Protein AF-A0A1B6HRC5-F1 (afdb_monomer)

Mean predicted aligned error: 15.68 Å

Nearest PDB structures (foldseek):
  8r3y-assembly1_L  TM=9.380E-01  e=1.040E-07  Homo sapiens
  6n8s-assembly1_A  TM=9.524E-01  e=9.143E-07  Homo sapiens
  6n8s-assembly2_D  TM=9.679E-01  e=2.340E-06  Homo sapiens
  6n8q-assembly1_A  TM=9.548E-01  e=6.737E-06  Homo sapiens
  2oaj-assembly1_A  TM=7.269E-01  e=3.834E-03  Saccharomyces cerevisiae

Radius of gyration: 26.49 Å; Cα contacts (8 Å, |Δi|>4): 182; chains: 1; bounding box: 76×35×63 Å

Structure (mmCIF, N/CA/C/O backbone):
data_AF-A0A1B6HRC5-F1
#
_entry.id   AF-A0A1B6HRC5-F1
#
loop_
_atom_site.group_PDB
_atom_site.id
_atom_site.type_symbol
_atom_site.label_atom_id
_atom_site.label_alt_id
_atom_site.label_comp_id
_atom_site.label_asym_id
_atom_site.label_entity_id
_atom_site.label_seq_id
_atom_site.pdbx_PDB_ins_code
_atom_site.Cartn_x
_atom_site.Cartn_y
_atom_site.Cartn_z
_atom_site.occupancy
_atom_site.B_iso_or_equiv
_atom_site.auth_seq_id
_atom_site.auth_comp_id
_atom_site.auth_asym_id
_atom_site.auth_atom_id
_atom_site.pdbx_PDB_model_num
ATOM 1 N N . ARG A 1 1 ? -10.341 4.982 -0.295 1.00 94.31 1 ARG A N 1
ATOM 2 C CA . ARG A 1 1 ? -10.447 3.494 -0.248 1.00 94.31 1 ARG A CA 1
ATOM 3 C C . ARG A 1 1 ? -9.955 3.042 1.121 1.00 94.31 1 ARG A C 1
ATOM 5 O O . ARG A 1 1 ? -9.048 3.695 1.622 1.00 94.31 1 ARG A O 1
ATOM 12 N N . THR A 1 2 ? -10.531 2.012 1.737 1.00 97.00 2 THR A N 1
ATOM 13 C CA . THR A 1 2 ? -10.134 1.573 3.088 1.00 97.00 2 THR A CA 1
ATOM 14 C C . THR A 1 2 ? -10.003 0.056 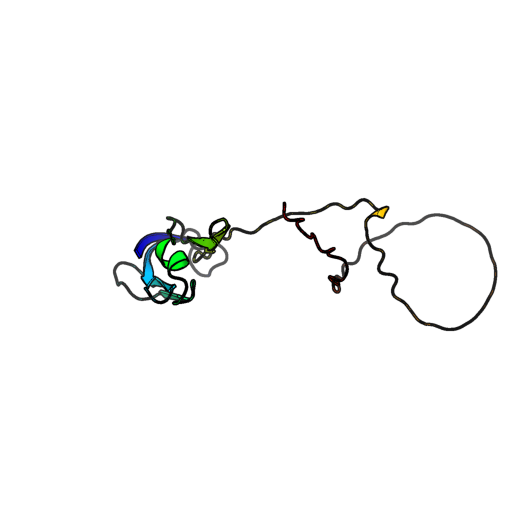3.176 1.00 97.00 2 THR A C 1
ATOM 16 O O . THR A 1 2 ? -10.636 -0.659 2.399 1.00 97.00 2 THR A O 1
ATOM 19 N N . ALA A 1 3 ? -9.169 -0.434 4.092 1.00 97.50 3 ALA A N 1
ATOM 20 C CA . ALA A 1 3 ? -9.010 -1.862 4.358 1.00 97.50 3 ALA A CA 1
ATOM 21 C C . ALA A 1 3 ? -8.556 -2.118 5.797 1.00 97.50 3 ALA A C 1
ATOM 23 O O . ALA A 1 3 ? -7.885 -1.287 6.401 1.00 97.50 3 ALA A O 1
ATOM 24 N N . LEU A 1 4 ? -8.896 -3.289 6.331 1.00 97.31 4 LEU A N 1
ATOM 25 C CA . LEU A 1 4 ? -8.333 -3.774 7.588 1.00 97.31 4 LEU A CA 1
ATOM 26 C C . LEU A 1 4 ? -7.074 -4.584 7.300 1.00 97.31 4 LEU A C 1
ATOM 28 O O . LEU A 1 4 ? -7.078 -5.447 6.421 1.00 97.31 4 LEU A O 1
ATOM 32 N N . SER A 1 5 ? -6.029 -4.334 8.078 1.00 95.94 5 SER A N 1
ATOM 33 C CA . SER A 1 5 ? -4.764 -5.048 7.966 1.00 95.94 5 SER A CA 1
ATOM 34 C C . SER A 1 5 ? -4.232 -5.448 9.328 1.00 95.94 5 SER A C 1
ATOM 36 O O . SER A 1 5 ? -4.397 -4.721 10.309 1.00 95.94 5 SER A O 1
ATOM 38 N N . ARG A 1 6 ? -3.548 -6.590 9.368 1.00 93.62 6 ARG A N 1
ATOM 39 C CA . ARG A 1 6 ? -2.840 -7.080 10.543 1.00 93.62 6 ARG A CA 1
ATOM 40 C C . ARG A 1 6 ? -1.370 -6.671 10.476 1.00 93.62 6 ARG A C 1
ATOM 42 O O . ARG A 1 6 ? -0.665 -7.040 9.541 1.00 93.62 6 ARG A O 1
ATOM 49 N N . PHE A 1 7 ? -0.917 -5.948 11.490 1.00 92.00 7 PHE A N 1
ATOM 50 C CA . PHE A 1 7 ? 0.481 -5.597 11.709 1.00 92.00 7 PHE A CA 1
ATOM 51 C C . PHE A 1 7 ? 1.053 -6.490 12.801 1.00 92.00 7 PHE A C 1
ATOM 53 O O . PHE A 1 7 ? 0.418 -6.668 13.835 1.00 92.00 7 PHE A O 1
ATOM 60 N N . CYS A 1 8 ? 2.238 -7.049 12.573 1.00 88.31 8 CYS A N 1
ATOM 61 C CA . CYS A 1 8 ? 2.956 -7.858 13.556 1.00 88.31 8 CYS A CA 1
ATOM 62 C C . CYS A 1 8 ? 4.249 -7.146 13.952 1.00 88.31 8 CYS A C 1
ATOM 64 O O . CYS A 1 8 ? 4.812 -6.403 13.147 1.00 88.31 8 CYS A O 1
ATOM 66 N N . THR A 1 9 ? 4.749 -7.397 15.157 1.00 79.69 9 THR A N 1
ATOM 67 C CA . THR A 1 9 ? 6.085 -6.955 15.572 1.00 79.69 9 THR A CA 1
ATOM 68 C C . THR A 1 9 ? 7.126 -8.038 15.291 1.00 79.69 9 THR A C 1
ATOM 70 O O . THR A 1 9 ? 6.866 -9.234 15.433 1.00 79.69 9 THR A O 1
ATOM 73 N N . SER A 1 10 ? 8.321 -7.622 14.864 1.00 69.81 10 SER A N 1
ATOM 74 C CA . SER A 1 10 ? 9.489 -8.509 14.805 1.00 69.81 10 SER A CA 1
ATOM 75 C C . SER A 1 10 ? 10.060 -8.705 16.212 1.00 69.81 10 SER A C 1
ATOM 77 O O . SER A 1 10 ? 9.938 -7.821 17.056 1.00 69.81 10 SER A O 1
ATOM 79 N N . ALA A 1 11 ? 10.757 -9.816 16.451 1.00 61.84 11 ALA A N 1
ATOM 80 C CA . ALA A 1 11 ? 11.442 -10.098 17.718 1.00 61.84 11 ALA A CA 1
ATOM 81 C C . ALA A 1 11 ? 12.563 -9.092 18.071 1.00 61.84 11 ALA A C 1
ATOM 83 O O . ALA A 1 11 ? 13.134 -9.165 19.153 1.00 61.84 11 ALA A O 1
ATOM 84 N N . ILE A 1 12 ? 12.890 -8.171 17.158 1.00 62.44 12 ILE A N 1
ATOM 85 C CA . ILE A 1 12 ? 13.920 -7.134 17.322 1.00 62.44 12 ILE A CA 1
ATOM 86 C C . ILE A 1 12 ? 13.350 -5.867 17.998 1.00 62.44 12 ILE A C 1
ATOM 88 O O . ILE A 1 12 ? 14.109 -4.995 18.415 1.00 62.44 12 ILE A O 1
ATOM 92 N N . THR A 1 13 ? 12.024 -5.728 18.120 1.00 62.00 13 THR A N 1
ATOM 93 C CA . THR A 1 13 ? 11.419 -4.544 18.753 1.00 62.00 13 THR A CA 1
ATOM 94 C C . THR A 1 13 ? 11.314 -4.706 20.273 1.00 62.00 13 THR A C 1
ATOM 96 O O . THR A 1 13 ? 11.327 -5.812 20.802 1.00 62.00 13 THR A O 1
ATOM 99 N N . THR A 1 14 ? 11.180 -3.592 20.998 1.00 62.03 14 THR A N 1
ATOM 100 C CA . THR A 1 14 ? 10.936 -3.576 22.454 1.00 62.03 14 THR A CA 1
ATOM 101 C C . THR A 1 14 ? 9.560 -4.125 22.854 1.00 62.03 14 THR A C 1
ATOM 103 O O . THR A 1 14 ? 9.278 -4.260 24.045 1.00 62.03 14 THR A O 1
ATOM 106 N N . ALA A 1 15 ? 8.693 -4.426 21.883 1.00 63.81 15 ALA A N 1
ATOM 107 C CA . ALA A 1 15 ? 7.396 -5.043 22.114 1.00 63.81 15 ALA A CA 1
ATOM 108 C C . ALA A 1 15 ? 7.541 -6.570 22.247 1.00 63.81 15 ALA A C 1
ATOM 110 O O . ALA A 1 15 ? 8.446 -7.154 21.649 1.00 63.81 15 ALA A O 1
ATOM 111 N N . PRO A 1 16 ? 6.647 -7.245 22.993 1.00 63.09 16 PRO A N 1
ATOM 112 C CA . PRO A 1 16 ? 6.714 -8.691 23.143 1.00 63.09 16 PRO A CA 1
ATOM 113 C C . PRO A 1 16 ? 6.698 -9.389 21.769 1.00 63.09 16 PRO A C 1
ATOM 115 O O . PRO A 1 16 ? 5.915 -9.005 20.889 1.00 63.09 16 PRO A O 1
ATOM 118 N N . PRO A 1 17 ? 7.557 -10.403 21.561 1.00 66.44 17 PRO A N 1
ATOM 119 C CA . PRO A 1 17 ? 7.584 -11.153 20.314 1.00 66.44 17 PRO A CA 1
ATOM 120 C C . PRO A 1 17 ? 6.217 -11.803 20.076 1.00 66.44 17 PRO A C 1
ATOM 122 O O . PRO A 1 17 ? 5.655 -12.438 20.967 1.00 66.44 17 PRO A O 1
ATOM 125 N N . GLY A 1 18 ? 5.674 -11.628 18.869 1.00 70.94 18 GLY A N 1
ATOM 126 C CA . GLY A 1 18 ? 4.360 -12.161 18.497 1.00 70.94 18 GLY A CA 1
ATOM 127 C C . GLY A 1 18 ? 3.177 -11.226 18.764 1.00 70.94 18 GLY A C 1
ATOM 128 O O . GLY A 1 18 ? 2.034 -11.650 18.593 1.00 70.94 18 GLY A O 1
ATOM 129 N N . HIS A 1 19 ? 3.414 -9.964 19.140 1.00 83.44 19 HIS A N 1
ATOM 130 C CA . HIS A 1 19 ? 2.345 -8.968 19.195 1.00 83.44 19 HIS A CA 1
ATOM 131 C C . HIS A 1 19 ? 1.795 -8.686 17.795 1.00 83.44 19 HIS A C 1
ATOM 133 O O . HIS A 1 19 ? 2.553 -8.459 16.847 1.00 83.44 19 HIS A O 1
ATOM 139 N N . ALA A 1 20 ? 0.469 -8.705 17.666 1.00 87.62 20 ALA A N 1
ATOM 140 C CA . ALA A 1 20 ? -0.210 -8.412 16.415 1.00 87.62 20 ALA A CA 1
ATOM 141 C C . ALA A 1 20 ? -1.438 -7.531 16.646 1.00 87.62 20 ALA A C 1
ATOM 143 O O . ALA A 1 20 ? -2.332 -7.882 17.415 1.00 87.62 20 ALA A O 1
ATOM 144 N N . GLU A 1 21 ? -1.513 -6.429 15.911 1.00 91.19 21 GLU A N 1
ATOM 145 C CA . GLU A 1 21 ? -2.606 -5.461 15.972 1.00 91.19 21 GLU A CA 1
ATOM 146 C C . GLU A 1 21 ? -3.352 -5.426 14.644 1.00 91.19 21 GLU A C 1
ATOM 148 O O . GLU A 1 21 ? -2.777 -5.639 13.576 1.00 91.19 21 GLU A O 1
ATOM 153 N N . THR A 1 22 ? -4.657 -5.171 14.701 1.00 95.12 22 THR A N 1
ATOM 154 C CA . THR A 1 22 ? -5.443 -4.889 13.497 1.00 95.12 22 THR A CA 1
ATOM 155 C C . THR A 1 22 ? -5.667 -3.391 13.411 1.00 95.12 22 THR A C 1
ATOM 157 O O . THR A 1 22 ? -6.233 -2.803 14.330 1.00 95.12 22 THR A O 1
ATOM 160 N N . CYS A 1 23 ? -5.254 -2.793 12.300 1.00 96.50 23 CYS A N 1
ATOM 161 C CA . CYS A 1 23 ? -5.396 -1.365 12.046 1.00 96.50 23 CYS A CA 1
ATOM 162 C C . CYS A 1 23 ? -6.229 -1.127 10.781 1.00 96.50 23 CYS A C 1
ATOM 164 O O . CYS A 1 23 ? -6.338 -1.992 9.905 1.00 96.50 23 CYS A O 1
ATOM 166 N N . LEU A 1 24 ? -6.811 0.067 10.687 1.00 97.75 24 LEU A N 1
ATOM 167 C CA . LEU A 1 24 ? -7.542 0.539 9.518 1.00 97.75 24 LEU A CA 1
ATOM 168 C C . LEU A 1 24 ? -6.602 1.347 8.615 1.00 97.75 24 LEU A C 1
ATOM 170 O O . LEU A 1 24 ? -6.025 2.346 9.039 1.00 97.75 24 LEU A O 1
ATOM 174 N N . LEU A 1 25 ? -6.467 0.918 7.363 1.00 98.00 25 LEU A N 1
ATOM 175 C CA . LEU A 1 25 ? -5.746 1.629 6.314 1.00 98.00 25 LEU A CA 1
ATOM 176 C C . LEU A 1 25 ? -6.724 2.484 5.522 1.00 98.00 25 LEU A C 1
ATOM 178 O O . LEU A 1 25 ? -7.800 2.014 5.141 1.00 98.00 25 LEU A O 1
ATOM 182 N N . CYS A 1 26 ? -6.318 3.711 5.217 1.00 97.88 26 CYS A N 1
ATOM 183 C CA . CYS A 1 26 ? -7.114 4.667 4.461 1.00 97.88 26 CYS A CA 1
ATOM 184 C C . CYS A 1 26 ? -6.265 5.327 3.378 1.00 97.88 26 CYS A C 1
ATOM 186 O O . CYS A 1 26 ? -5.288 5.996 3.689 1.00 97.88 26 CYS A O 1
ATOM 188 N N . LEU A 1 27 ? -6.675 5.197 2.117 1.00 98.44 27 LEU A N 1
ATOM 189 C CA . LEU A 1 27 ? -6.162 6.008 1.014 1.00 98.44 27 LEU A CA 1
ATOM 190 C C . LEU A 1 27 ? -6.995 7.283 0.881 1.00 98.44 27 LEU A C 1
ATOM 192 O O . LEU A 1 27 ? -8.220 7.198 0.702 1.00 98.44 27 LEU A O 1
ATOM 196 N N . THR A 1 28 ? -6.321 8.430 0.911 1.00 98.00 28 THR A N 1
ATOM 197 C CA . THR A 1 28 ? -6.900 9.758 0.676 1.00 98.00 28 THR A CA 1
ATOM 198 C C . THR A 1 28 ? -6.889 10.133 -0.808 1.00 98.00 28 THR A C 1
ATOM 200 O O . THR A 1 28 ? -6.184 9.538 -1.620 1.00 98.00 28 THR A O 1
ATOM 203 N N . ASN A 1 29 ? -7.643 11.168 -1.175 1.00 97.12 29 ASN A N 1
ATOM 204 C CA . ASN A 1 29 ? -7.625 11.737 -2.526 1.00 97.12 29 ASN A CA 1
ATOM 205 C C . ASN A 1 29 ? -6.359 12.560 -2.837 1.00 97.12 29 ASN A C 1
ATOM 207 O O . ASN A 1 29 ? -6.211 13.022 -3.963 1.00 97.12 29 ASN A O 1
ATOM 211 N N . LEU A 1 30 ? -5.483 12.783 -1.852 1.00 97.69 30 LEU A N 1
ATOM 212 C CA . LEU A 1 30 ? -4.177 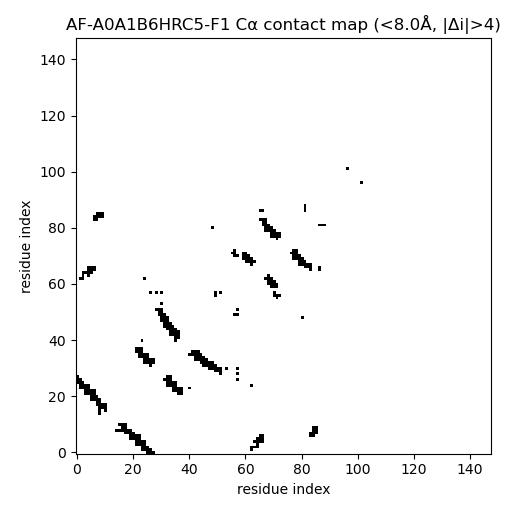13.413 -2.057 1.00 97.69 30 LEU A CA 1
ATOM 213 C C . LEU A 1 30 ? -3.087 12.388 -2.398 1.00 97.69 30 LEU A C 1
ATOM 215 O O . LEU A 1 30 ? -1.986 12.792 -2.744 1.00 97.69 30 LEU A O 1
ATOM 219 N N . GLY A 1 31 ? -3.410 11.090 -2.320 1.00 97.81 31 GLY A N 1
ATOM 220 C CA . GLY A 1 31 ? -2.465 9.992 -2.513 1.00 97.81 31 GLY A CA 1
ATOM 221 C C . GLY A 1 31 ? -1.706 9.587 -1.244 1.00 97.81 31 GLY A C 1
ATOM 222 O O . GLY A 1 31 ? -0.837 8.716 -1.293 1.00 97.81 31 GLY A O 1
ATOM 223 N N . ASP A 1 32 ? -2.086 10.145 -0.091 1.00 98.06 32 ASP A N 1
ATOM 224 C CA . ASP A 1 32 ? -1.585 9.706 1.210 1.00 98.06 32 ASP A CA 1
ATOM 225 C C . ASP A 1 32 ? -2.290 8.427 1.675 1.00 98.06 32 ASP A C 1
ATOM 227 O O . ASP A 1 32 ? -3.520 8.308 1.563 1.00 98.06 32 ASP A O 1
ATOM 231 N N . VAL A 1 33 ? -1.525 7.513 2.273 1.00 98.06 33 VAL A N 1
ATOM 232 C CA . VAL A 1 33 ? -2.034 6.369 3.029 1.00 98.06 33 VAL A CA 1
ATOM 233 C C . VAL A 1 33 ? -1.865 6.609 4.525 1.00 98.06 33 VAL A C 1
ATOM 235 O O . VAL A 1 33 ? -0.771 6.858 5.031 1.00 98.06 33 VAL A O 1
ATOM 238 N N . ILE A 1 34 ? -2.976 6.486 5.241 1.00 97.81 34 ILE A N 1
ATOM 239 C CA . ILE A 1 34 ? -3.074 6.690 6.680 1.00 97.81 34 ILE A CA 1
ATOM 240 C C . ILE A 1 34 ? -3.297 5.339 7.358 1.00 97.81 34 ILE A C 1
ATOM 242 O O . ILE A 1 34 ? -4.142 4.560 6.913 1.00 97.81 34 ILE A O 1
ATOM 246 N N . VAL A 1 35 ? -2.585 5.089 8.458 1.00 97.38 35 VAL A N 1
ATOM 247 C CA . VAL A 1 35 ? -2.833 3.950 9.355 1.00 97.38 35 VAL A CA 1
ATOM 248 C C . VAL A 1 35 ? -3.478 4.467 10.636 1.00 97.38 35 VAL A C 1
ATOM 250 O O . VAL A 1 35 ? -2.910 5.320 11.324 1.00 97.38 35 VAL A O 1
ATOM 253 N N . LEU A 1 36 ? -4.670 3.964 10.945 1.00 97.44 36 LEU A N 1
ATOM 254 C CA . LEU A 1 36 ? -5.435 4.284 12.147 1.00 97.44 36 LEU A CA 1
ATOM 255 C C . LEU A 1 36 ? -5.493 3.055 13.059 1.00 97.44 36 LEU A C 1
ATOM 257 O O . LEU A 1 36 ? -5.820 1.960 12.595 1.00 97.44 36 LEU A O 1
ATOM 261 N N . ASN A 1 37 ? -5.207 3.231 14.347 1.00 95.12 37 ASN A N 1
ATOM 262 C CA . ASN A 1 37 ? -5.360 2.156 15.323 1.00 95.12 37 ASN A CA 1
ATOM 263 C C . ASN A 1 37 ? -6.847 1.834 15.558 1.00 95.12 37 ASN A C 1
ATOM 265 O O . ASN A 1 37 ? -7.734 2.639 15.268 1.00 95.12 37 ASN A O 1
ATOM 269 N N . LEU A 1 38 ? -7.127 0.654 16.101 1.00 95.19 38 LEU A N 1
ATOM 270 C CA . LEU A 1 38 ? -8.467 0.266 16.529 1.00 95.19 38 LEU A CA 1
ATOM 271 C C . LEU A 1 38 ? -8.440 -0.120 18.012 1.00 95.19 38 LEU A C 1
ATOM 273 O O . LEU A 1 38 ? -7.468 -0.745 18.437 1.00 95.19 38 LEU A O 1
ATOM 277 N N . PRO A 1 39 ? -9.504 0.185 18.778 1.00 94.94 39 PRO A N 1
ATOM 278 C CA . PRO A 1 39 ? -10.757 0.823 18.354 1.00 94.94 39 PRO A CA 1
ATOM 279 C C . PRO A 1 39 ? -10.732 2.364 18.309 1.00 94.94 39 PRO A C 1
ATOM 281 O O . PRO A 1 39 ? -11.702 2.959 17.847 1.00 94.94 39 PRO A O 1
ATOM 284 N N . GLU A 1 40 ? -9.673 3.033 18.778 1.00 96.44 40 GLU A N 1
ATOM 285 C CA . GLU A 1 40 ? -9.701 4.488 19.022 1.00 96.44 40 GLU A CA 1
ATOM 286 C C . GLU A 1 40 ? -9.581 5.362 17.763 1.00 96.44 40 GLU A C 1
ATOM 288 O O . GLU A 1 40 ? -9.731 6.581 17.866 1.00 96.44 40 GLU A O 1
ATOM 293 N N . LEU A 1 41 ? -9.296 4.779 16.591 1.00 96.81 41 LEU A N 1
ATOM 294 C CA . LEU A 1 41 ? -9.122 5.485 15.311 1.00 96.81 41 LEU A CA 1
ATOM 295 C C . LEU A 1 41 ? -8.084 6.617 15.365 1.00 96.81 41 LEU A C 1
ATOM 297 O O . LEU A 1 41 ? -8.141 7.588 14.607 1.00 96.81 41 LEU A O 1
ATOM 301 N N . ARG A 1 42 ? -7.093 6.486 16.245 1.00 97.25 42 ARG A N 1
ATOM 302 C CA . ARG A 1 42 ? -5.954 7.393 16.337 1.00 97.25 42 ARG A CA 1
ATOM 303 C C . ARG A 1 42 ? -4.997 7.115 15.195 1.00 97.25 42 ARG A C 1
ATOM 305 O O . ARG A 1 42 ? -4.609 5.977 14.934 1.00 97.25 42 ARG A O 1
ATOM 312 N N . ARG A 1 43 ? -4.567 8.188 14.541 1.00 97.38 43 ARG A N 1
ATOM 313 C CA . ARG A 1 43 ? -3.580 8.118 13.469 1.00 97.38 43 ARG A CA 1
ATOM 314 C C . ARG A 1 43 ? -2.210 7.730 14.011 1.00 97.38 43 ARG A C 1
ATOM 316 O O . ARG A 1 43 ? -1.628 8.482 14.784 1.00 97.38 43 ARG A O 1
ATOM 323 N N . GLN A 1 44 ? -1.700 6.593 13.549 1.00 94.19 44 GLN A N 1
ATOM 324 C CA . GLN A 1 44 ? -0.354 6.104 13.842 1.00 94.19 44 GLN A CA 1
ATOM 325 C C . GLN A 1 44 ? 0.645 6.557 12.772 1.00 94.19 44 GLN A C 1
ATOM 327 O O . GLN A 1 44 ? 1.725 7.036 13.102 1.00 94.19 44 GLN A O 1
ATOM 332 N N . ILE A 1 45 ? 0.276 6.437 11.492 1.00 95.31 45 ILE A N 1
ATOM 333 C CA . ILE A 1 45 ? 1.154 6.732 10.351 1.00 95.31 45 ILE A CA 1
ATOM 334 C C . ILE A 1 45 ? 0.399 7.590 9.336 1.00 95.31 45 ILE A C 1
ATOM 336 O O . ILE A 1 45 ? -0.802 7.404 9.125 1.00 95.31 45 ILE A O 1
ATOM 340 N N . ASN A 1 46 ? 1.115 8.519 8.705 1.00 97.06 46 ASN A N 1
ATOM 341 C CA . ASN A 1 46 ? 0.694 9.196 7.484 1.00 97.06 46 ASN A CA 1
ATOM 342 C C . ASN A 1 46 ? 1.839 9.138 6.469 1.00 97.06 46 ASN A C 1
ATOM 344 O O . ASN A 1 46 ? 2.899 9.704 6.732 1.00 97.06 46 ASN A O 1
ATOM 348 N N . ALA A 1 47 ? 1.637 8.448 5.351 1.00 96.75 47 ALA A N 1
ATOM 349 C CA . ALA A 1 47 ? 2.648 8.266 4.318 1.00 96.75 47 ALA A CA 1
ATOM 350 C C . ALA A 1 47 ? 2.152 8.841 2.990 1.00 96.75 47 ALA A C 1
ATOM 352 O O . ALA A 1 47 ? 1.100 8.432 2.506 1.00 96.75 47 ALA A O 1
ATOM 353 N N . ALA A 1 48 ? 2.924 9.742 2.385 1.00 97.25 48 ALA A N 1
ATOM 354 C CA . ALA A 1 48 ? 2.681 10.196 1.019 1.00 97.25 48 ALA A CA 1
ATOM 355 C C . ALA A 1 48 ? 3.142 9.105 0.045 1.00 97.25 48 ALA A C 1
ATOM 357 O O . ALA A 1 48 ? 4.341 8.862 -0.089 1.00 97.25 48 ALA A O 1
ATOM 358 N N . VAL A 1 49 ? 2.192 8.402 -0.577 1.00 96.69 49 VAL A N 1
ATOM 359 C CA . VAL A 1 49 ? 2.472 7.221 -1.414 1.00 96.69 49 VAL A CA 1
ATOM 360 C C . VAL A 1 49 ? 2.382 7.562 -2.893 1.00 96.69 49 VAL A C 1
ATOM 362 O O . VAL A 1 49 ? 3.243 7.172 -3.675 1.00 96.69 49 VAL A O 1
ATOM 365 N N . ILE A 1 50 ? 1.330 8.280 -3.272 1.00 97.81 50 ILE A N 1
ATOM 366 C CA . ILE A 1 50 ? 1.013 8.626 -4.656 1.00 97.81 50 ILE A CA 1
ATOM 367 C C . ILE A 1 50 ? 0.912 10.146 -4.733 1.00 97.81 50 ILE A C 1
ATOM 369 O O . ILE A 1 50 ? 0.421 10.781 -3.802 1.00 97.81 50 ILE A O 1
ATOM 373 N N . ARG A 1 51 ? 1.386 10.758 -5.821 1.00 97.56 51 ARG A N 1
ATOM 374 C CA . ARG A 1 51 ? 1.187 12.200 -6.010 1.00 97.56 51 ARG A CA 1
ATOM 375 C C . ARG A 1 51 ? -0.288 12.480 -6.303 1.00 97.56 51 ARG A C 1
ATOM 377 O O . ARG A 1 51 ? -0.948 11.690 -6.974 1.00 97.56 51 ARG A O 1
ATOM 384 N N . ARG A 1 52 ? -0.812 13.613 -5.836 1.00 97.81 52 ARG A N 1
ATOM 385 C CA . ARG A 1 52 ? -2.237 13.967 -5.975 1.00 97.81 52 ARG A CA 1
ATOM 386 C C . ARG A 1 52 ? -2.710 13.969 -7.432 1.00 97.81 52 ARG A C 1
ATOM 388 O O . ARG A 1 52 ? -3.866 13.655 -7.702 1.00 97.81 52 ARG A O 1
ATOM 395 N N . GLU A 1 53 ? -1.847 14.378 -8.352 1.00 98.19 53 GLU A N 1
ATOM 396 C CA . GLU A 1 53 ? -2.136 14.438 -9.782 1.00 98.19 53 GLU A CA 1
ATOM 397 C C . GLU A 1 53 ? -2.220 13.059 -10.454 1.00 98.19 53 GLU A C 1
ATOM 399 O O . GLU A 1 53 ? -2.800 12.948 -11.533 1.00 98.19 53 GLU A O 1
ATOM 404 N N . ASP A 1 54 ? -1.700 12.001 -9.825 1.00 97.50 54 ASP A N 1
ATOM 405 C CA . ASP A 1 54 ? -1.751 10.642 -10.360 1.00 97.50 54 ASP A CA 1
ATOM 406 C C . ASP A 1 54 ? -3.071 9.945 -9.990 1.00 97.50 54 ASP A C 1
ATOM 408 O O . ASP A 1 54 ? -3.178 9.105 -9.090 1.00 97.50 54 ASP A O 1
ATOM 412 N N . ILE A 1 55 ? -4.117 10.320 -10.726 1.00 97.44 55 ILE A N 1
ATOM 413 C CA . ILE A 1 55 ? -5.473 9.781 -10.564 1.00 97.44 55 ILE A CA 1
ATOM 414 C C . ILE A 1 55 ? -5.516 8.272 -10.849 1.00 97.44 55 ILE A C 1
ATOM 416 O O . ILE A 1 55 ? -6.299 7.544 -10.230 1.00 97.44 55 ILE A O 1
ATOM 420 N N . ASN A 1 56 ? -4.663 7.779 -11.750 1.00 96.62 56 ASN A N 1
ATOM 421 C CA . ASN A 1 56 ? -4.596 6.363 -12.108 1.00 96.62 56 ASN A CA 1
ATOM 422 C C . ASN A 1 56 ? -3.965 5.544 -10.980 1.00 96.62 56 ASN A C 1
ATOM 424 O O . ASN A 1 56 ? -4.519 4.516 -10.587 1.00 96.62 56 ASN A O 1
ATOM 428 N N . GLY A 1 57 ? -2.881 6.032 -10.379 1.00 97.56 57 GLY A N 1
ATOM 429 C CA . GLY A 1 57 ? -2.302 5.441 -9.179 1.00 97.56 57 GLY A CA 1
ATOM 430 C C . GLY A 1 57 ? -3.315 5.390 -8.032 1.00 97.56 57 GLY A C 1
ATOM 431 O O . GLY A 1 57 ? -3.579 4.325 -7.470 1.00 97.56 57 GLY A O 1
ATOM 432 N N . ILE A 1 58 ? -3.980 6.513 -7.733 1.00 98.19 58 ILE A N 1
ATOM 433 C CA . ILE A 1 58 ? -4.974 6.591 -6.645 1.00 98.19 58 ILE A CA 1
ATOM 434 C C . ILE A 1 58 ? -6.158 5.642 -6.893 1.00 98.19 58 ILE A C 1
ATOM 436 O O . ILE A 1 58 ? -6.618 4.944 -5.984 1.00 98.19 58 ILE A O 1
ATOM 440 N N . SER A 1 59 ? -6.673 5.602 -8.122 1.00 97.56 59 SER A N 1
ATOM 441 C CA . SER A 1 59 ? -7.824 4.764 -8.478 1.00 97.56 59 SER A CA 1
ATOM 442 C C . SER A 1 59 ? -7.475 3.285 -8.648 1.00 97.56 59 SER A C 1
ATOM 444 O O . SER A 1 59 ? -8.365 2.440 -8.550 1.00 97.56 59 SER A O 1
ATOM 446 N N . SER A 1 60 ? -6.208 2.927 -8.834 1.00 97.81 60 SER A N 1
ATOM 447 C CA . SER A 1 60 ? -5.786 1.529 -8.947 1.00 97.81 60 SER A CA 1
ATOM 448 C C . SER A 1 60 ? -5.360 0.910 -7.614 1.00 97.81 60 SER A C 1
ATOM 450 O O . SER A 1 60 ? -5.419 -0.309 -7.489 1.00 97.81 60 SER A O 1
ATOM 452 N N . LEU A 1 61 ? -5.024 1.707 -6.589 1.00 98.25 61 LEU A N 1
ATOM 453 C CA . LEU A 1 61 ? -4.415 1.199 -5.353 1.00 98.25 61 LEU A CA 1
ATOM 454 C C . LEU A 1 61 ? -5.267 0.175 -4.592 1.00 98.25 61 LEU A C 1
ATOM 456 O O . LEU A 1 61 ? -6.348 0.494 -4.106 1.00 98.25 61 LEU A O 1
ATOM 460 N N . VAL A 1 62 ? -4.768 -1.035 -4.370 1.00 97.88 62 VAL A N 1
ATOM 461 C CA . VAL A 1 62 ? -5.413 -2.071 -3.549 1.00 97.88 62 VAL A CA 1
ATOM 462 C C . VAL A 1 62 ? -4.555 -2.373 -2.325 1.00 97.88 62 VAL A C 1
ATOM 464 O O . VAL A 1 62 ? -3.340 -2.509 -2.431 1.00 97.88 62 VAL A O 1
ATOM 467 N N . PHE A 1 63 ? -5.195 -2.495 -1.163 1.00 97.69 63 PHE A N 1
ATOM 468 C CA . PHE A 1 63 ? -4.541 -2.905 0.080 1.00 97.69 63 PHE A CA 1
ATOM 469 C C . PHE A 1 63 ? -4.506 -4.428 0.224 1.00 97.69 63 PHE A C 1
ATOM 471 O O . PHE A 1 63 ? -5.453 -5.117 -0.161 1.00 97.69 63 PHE A O 1
ATOM 478 N N . THR A 1 64 ? -3.447 -4.940 0.844 1.00 95.00 64 THR A N 1
ATOM 479 C CA . THR A 1 64 ? -3.347 -6.335 1.291 1.00 95.00 64 THR A CA 1
ATOM 480 C C . THR A 1 64 ? -3.741 -6.457 2.765 1.00 95.00 64 THR A C 1
ATOM 482 O O . THR A 1 64 ? -3.916 -5.459 3.469 1.00 95.00 64 THR A O 1
ATOM 485 N N . ARG A 1 65 ? -3.895 -7.692 3.257 1.00 92.94 65 ARG A N 1
ATOM 486 C CA . ARG A 1 65 ? -4.235 -7.945 4.669 1.00 92.94 65 ARG A CA 1
ATOM 487 C C . ARG A 1 65 ? -3.031 -7.778 5.595 1.00 92.94 65 ARG A C 1
ATOM 489 O O . ARG A 1 65 ? -3.190 -7.869 6.810 1.00 92.94 65 ARG A O 1
ATOM 496 N N . GLU A 1 66 ? -1.844 -7.596 5.028 1.00 91.94 66 GLU A N 1
ATOM 497 C CA . GLU A 1 66 ? -0.563 -7.694 5.729 1.00 91.94 66 GLU A CA 1
ATOM 498 C C . GLU A 1 66 ? 0.232 -6.390 5.710 1.00 91.94 66 GLU A C 1
ATOM 500 O O . GLU A 1 66 ? 1.438 -6.374 5.953 1.00 91.94 66 GLU A O 1
ATOM 505 N N . GLY A 1 67 ? -0.468 -5.290 5.455 1.00 93.50 67 GLY A N 1
ATOM 506 C CA . GLY A 1 67 ? 0.045 -3.938 5.599 1.00 93.50 67 GLY A CA 1
ATOM 507 C C . GLY A 1 67 ? 0.769 -3.460 4.356 1.00 93.50 67 GLY A C 1
ATOM 508 O O . GLY A 1 67 ? 1.574 -2.545 4.453 1.00 93.50 67 GLY A O 1
ATOM 509 N N . GLU A 1 68 ? 0.506 -4.063 3.201 1.00 95.62 68 GLU A N 1
ATOM 510 C CA . GLU A 1 68 ? 1.045 -3.620 1.920 1.00 95.62 68 GLU A CA 1
ATOM 511 C C . GLU A 1 68 ? -0.060 -2.987 1.069 1.00 95.62 68 GLU A C 1
ATOM 513 O O . GLU A 1 68 ? -1.259 -3.171 1.306 1.00 95.62 68 GLU A O 1
ATOM 518 N N . ALA A 1 69 ? 0.346 -2.250 0.043 1.00 96.62 69 ALA A N 1
ATOM 519 C CA . ALA A 1 69 ? -0.540 -1.825 -1.024 1.00 96.62 69 ALA A CA 1
ATOM 520 C C . ALA A 1 69 ? 0.150 -1.976 -2.378 1.00 96.62 69 ALA A C 1
ATOM 522 O O . ALA A 1 69 ? 1.376 -1.920 -2.472 1.00 96.62 69 ALA A O 1
ATOM 523 N N . LEU A 1 70 ? -0.644 -2.162 -3.425 1.00 97.38 70 LEU A N 1
ATOM 524 C CA . LEU A 1 70 ? -0.173 -2.176 -4.803 1.00 97.38 70 LEU A CA 1
ATOM 525 C C . LEU A 1 70 ? -0.992 -1.199 -5.626 1.00 97.38 70 LEU A C 1
ATOM 527 O O . LEU A 1 70 ? -2.209 -1.163 -5.478 1.00 97.38 70 LEU A O 1
ATOM 531 N N . TYR A 1 71 ? -0.341 -0.447 -6.502 1.00 97.94 71 TYR A N 1
ATOM 532 C CA . TYR A 1 71 ? -0.992 0.449 -7.454 1.00 97.94 71 TYR A CA 1
ATOM 533 C C . TYR A 1 71 ? -0.276 0.400 -8.804 1.00 97.94 71 TYR A C 1
ATOM 535 O O . TYR A 1 71 ? 0.850 -0.088 -8.897 1.00 97.94 71 TYR A O 1
ATOM 543 N N . LEU A 1 72 ? -0.933 0.881 -9.856 1.00 97.81 72 LEU A N 1
ATOM 544 C CA . LEU A 1 72 ? -0.333 1.016 -11.180 1.00 97.81 72 L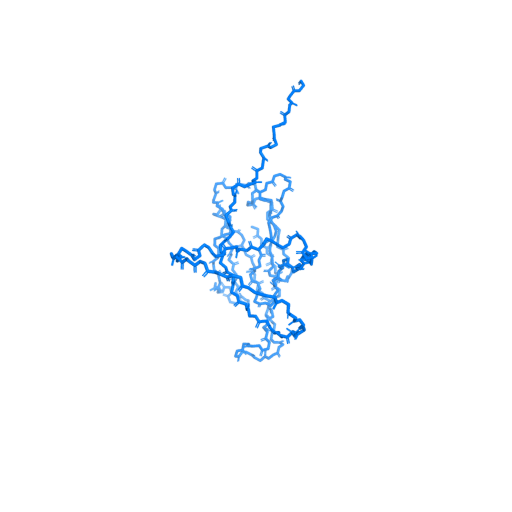EU A CA 1
ATOM 545 C C . LEU A 1 72 ? 0.587 2.239 -11.2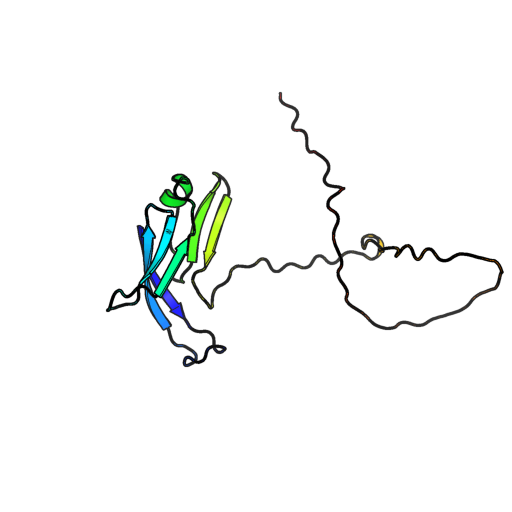02 1.00 97.81 72 LEU A C 1
ATOM 547 O O . LEU A 1 72 ? 0.104 3.364 -11.122 1.00 97.81 72 LEU A O 1
ATOM 551 N N . HIS A 1 73 ? 1.893 2.008 -11.319 1.00 96.62 73 HIS A N 1
ATOM 552 C CA . HIS A 1 73 ? 2.882 3.061 -11.569 1.00 96.62 73 HIS A CA 1
ATOM 553 C C . HIS A 1 73 ? 2.864 3.492 -13.042 1.00 96.62 73 HIS A C 1
ATOM 555 O O . HIS A 1 73 ? 3.045 4.662 -13.369 1.00 96.62 73 HIS A O 1
ATOM 561 N N . SER A 1 74 ? 2.571 2.542 -13.932 1.00 96.25 74 SER A N 1
ATOM 562 C CA . SER A 1 74 ? 2.248 2.772 -15.340 1.00 96.25 74 SER A CA 1
ATOM 563 C C . SER A 1 74 ? 1.149 1.797 -15.780 1.00 96.25 74 SER A C 1
ATOM 565 O O . SER A 1 74 ? 0.702 0.960 -14.995 1.00 96.25 74 SER A O 1
ATOM 567 N N . SER A 1 75 ? 0.708 1.852 -17.041 1.00 95.25 75 SER A N 1
ATOM 568 C CA . SER A 1 75 ? -0.281 0.895 -17.573 1.00 95.25 75 SER A CA 1
ATOM 569 C C . SER A 1 75 ? 0.177 -0.567 -17.508 1.00 95.25 75 SER A C 1
ATOM 571 O O . SER A 1 75 ? -0.657 -1.467 -17.573 1.00 95.25 75 SER A O 1
ATOM 573 N N . SER A 1 76 ? 1.489 -0.792 -17.399 1.00 96.94 76 SER A N 1
ATOM 574 C CA . SER A 1 76 ? 2.122 -2.110 -17.487 1.00 96.94 76 SER A CA 1
ATOM 575 C C . SER A 1 76 ? 2.987 -2.442 -16.268 1.00 96.94 76 SER A C 1
ATOM 577 O O . SER A 1 76 ? 3.588 -3.511 -16.220 1.00 96.94 76 SER A O 1
ATOM 579 N N . GLU A 1 77 ? 3.054 -1.550 -15.277 1.00 97.00 77 GLU A N 1
ATOM 580 C CA . GLU A 1 77 ? 3.916 -1.696 -14.104 1.00 97.00 77 GLU A CA 1
ATOM 581 C C . GLU A 1 77 ? 3.123 -1.482 -12.820 1.00 97.00 77 GLU A C 1
ATOM 583 O O . GLU A 1 77 ? 2.456 -0.462 -12.632 1.00 97.00 77 GLU A O 1
ATOM 588 N N . LEU A 1 78 ? 3.242 -2.440 -11.904 1.00 96.88 78 LEU A N 1
ATOM 589 C CA . LEU A 1 78 ? 2.720 -2.325 -10.551 1.00 96.88 78 LEU A CA 1
ATOM 590 C C . LEU A 1 78 ? 3.838 -1.913 -9.604 1.00 96.88 78 LEU A C 1
ATOM 592 O O . LEU A 1 78 ? 4.901 -2.531 -9.577 1.00 96.88 78 LEU A O 1
ATOM 596 N N . GLN A 1 79 ? 3.550 -0.935 -8.758 1.00 96.25 79 GLN A N 1
ATOM 597 C CA . GLN A 1 79 ? 4.399 -0.590 -7.635 1.00 96.25 79 GLN A CA 1
ATOM 598 C C . GLN A 1 79 ? 3.781 -1.111 -6.346 1.00 96.25 79 GLN A C 1
ATOM 600 O O . GLN A 1 79 ? 2.601 -0.905 -6.058 1.00 96.25 79 GLN A O 1
ATOM 605 N N . ARG A 1 80 ? 4.609 -1.806 -5.566 1.00 96.38 80 ARG A N 1
ATOM 606 C CA . ARG A 1 80 ? 4.271 -2.296 -4.234 1.00 96.38 80 ARG A CA 1
ATOM 607 C C . ARG A 1 80 ? 4.854 -1.355 -3.193 1.00 96.38 80 ARG A C 1
ATOM 609 O O . ARG A 1 80 ? 6.020 -0.983 -3.272 1.00 96.38 80 ARG A O 1
ATOM 616 N N . ILE A 1 81 ? 4.056 -1.048 -2.184 1.00 95.31 81 ILE A N 1
ATOM 617 C CA . ILE A 1 81 ? 4.494 -0.367 -0.972 1.00 95.31 81 ILE A CA 1
ATOM 618 C C . ILE A 1 81 ? 4.205 -1.234 0.246 1.00 95.31 81 ILE A C 1
ATOM 620 O O . ILE A 1 81 ? 3.187 -1.924 0.294 1.00 95.31 81 ILE A O 1
ATOM 624 N N . SER A 1 82 ? 5.091 -1.187 1.236 1.00 95.25 82 SER A N 1
ATOM 625 C CA . SER A 1 82 ? 4.863 -1.817 2.533 1.00 95.25 82 SER A CA 1
ATOM 626 C C . SER A 1 82 ? 4.818 -0.763 3.628 1.00 95.25 82 SER A C 1
ATOM 628 O O . SER A 1 82 ? 5.691 0.096 3.718 1.00 95.25 82 SER A O 1
ATOM 630 N N . LEU A 1 83 ? 3.786 -0.848 4.458 1.00 93.50 83 LEU A N 1
ATOM 631 C CA . LEU A 1 83 ? 3.633 -0.113 5.712 1.00 93.50 83 LEU A CA 1
ATOM 632 C C . LEU A 1 83 ? 3.954 -1.018 6.913 1.00 93.50 83 LEU A C 1
ATOM 634 O O . LEU A 1 83 ? 3.897 -0.575 8.057 1.00 93.50 83 LEU A O 1
ATOM 638 N N . SER A 1 84 ? 4.236 -2.301 6.666 1.00 89.81 84 SER A N 1
ATOM 639 C CA . SER A 1 84 ? 4.512 -3.305 7.688 1.00 89.81 84 SER A CA 1
ATOM 640 C C . SER A 1 84 ? 5.989 -3.310 8.061 1.00 89.81 84 SER A C 1
ATOM 642 O O . SER A 1 84 ? 6.855 -3.347 7.194 1.00 89.81 84 SER A O 1
ATOM 644 N N . ALA A 1 85 ? 6.286 -3.357 9.360 1.00 85.75 85 ALA A N 1
ATOM 645 C CA . ALA A 1 85 ? 7.660 -3.448 9.860 1.00 85.75 85 ALA A CA 1
ATOM 646 C C . ALA A 1 85 ? 8.297 -4.841 9.672 1.00 85.75 85 ALA A C 1
ATOM 648 O O . ALA A 1 85 ? 9.492 -5.006 9.896 1.00 85.75 85 ALA A O 1
ATOM 649 N N . VAL A 1 86 ? 7.501 -5.856 9.316 1.00 87.31 86 VAL A N 1
ATOM 650 C CA . VAL A 1 86 ? 7.948 -7.261 9.241 1.00 87.31 86 VAL A CA 1
ATOM 651 C C . VAL A 1 86 ? 7.904 -7.803 7.817 1.00 87.31 86 VAL A C 1
ATOM 653 O O . VAL A 1 86 ? 8.579 -8.781 7.506 1.00 87.31 86 VAL A O 1
ATOM 656 N N . ARG A 1 87 ? 7.117 -7.184 6.935 1.00 84.62 87 ARG A N 1
ATOM 657 C CA . ARG A 1 87 ? 7.027 -7.599 5.539 1.00 84.62 87 ARG A CA 1
ATOM 658 C C . ARG A 1 87 ? 7.656 -6.558 4.642 1.00 84.62 87 ARG A C 1
ATOM 660 O O . ARG A 1 87 ? 7.096 -5.484 4.463 1.00 84.62 87 ARG A O 1
ATOM 667 N N . THR A 1 88 ? 8.764 -6.927 4.021 1.00 88.50 88 THR A N 1
ATOM 668 C CA . THR A 1 88 ? 9.379 -6.145 2.954 1.00 88.50 88 THR A CA 1
ATOM 669 C C . THR A 1 88 ? 9.616 -7.068 1.775 1.00 88.50 88 THR A C 1
ATOM 671 O O . THR A 1 88 ? 10.247 -8.114 1.912 1.00 88.50 88 THR A O 1
ATOM 674 N N . THR A 1 89 ? 9.096 -6.688 0.612 1.00 88.75 89 THR A N 1
ATOM 675 C CA . THR A 1 89 ? 9.404 -7.376 -0.640 1.00 88.75 89 THR A CA 1
ATOM 676 C C . THR A 1 89 ? 10.627 -6.703 -1.251 1.00 88.75 89 THR A C 1
ATOM 678 O O . THR A 1 89 ? 10.539 -5.555 -1.678 1.00 88.75 89 THR A O 1
ATOM 681 N N . VAL 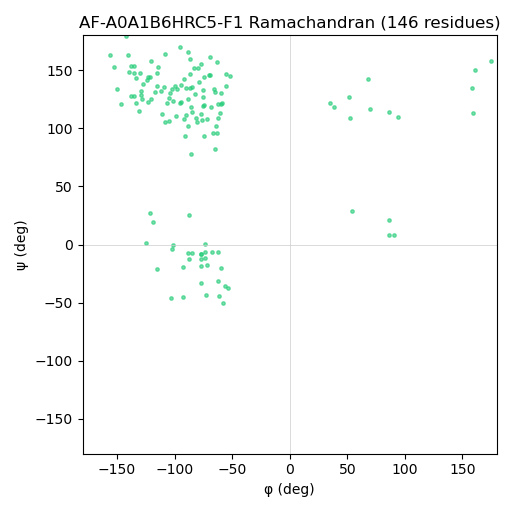A 1 90 ? 11.760 -7.402 -1.283 1.00 89.88 90 VAL A N 1
ATOM 682 C CA . VAL A 1 90 ? 12.994 -6.932 -1.927 1.00 89.88 90 VAL A CA 1
ATOM 683 C C . VAL A 1 90 ? 13.538 -8.009 -2.857 1.00 89.88 90 VAL A C 1
ATOM 685 O O . VAL A 1 90 ? 13.378 -9.204 -2.604 1.00 89.88 90 VAL A O 1
ATOM 688 N N . ALA A 1 91 ? 14.174 -7.588 -3.948 1.00 91.50 91 ALA A N 1
ATOM 689 C CA . ALA A 1 91 ? 14.864 -8.508 -4.837 1.00 91.50 91 ALA A CA 1
ATOM 690 C C . ALA A 1 91 ? 16.184 -8.947 -4.189 1.00 91.50 91 ALA A C 1
ATOM 692 O O . ALA A 1 91 ? 17.059 -8.125 -3.924 1.00 91.50 91 ALA A O 1
ATOM 693 N N . HIS A 1 92 ? 16.327 -10.248 -3.947 1.00 92.94 92 HIS A N 1
ATOM 694 C CA . HIS A 1 92 ? 17.587 -10.853 -3.531 1.00 92.94 92 HIS A CA 1
ATOM 695 C C . HIS A 1 92 ? 18.139 -11.674 -4.691 1.00 92.94 92 HIS A C 1
ATOM 697 O O . HIS A 1 92 ? 17.627 -12.748 -5.001 1.00 92.94 92 HIS A O 1
ATOM 703 N N . CYS A 1 93 ? 19.176 -11.163 -5.347 1.00 92.56 93 CYS A N 1
ATOM 704 C CA . CYS A 1 93 ? 19.835 -11.846 -6.451 1.00 92.56 93 CYS A CA 1
ATOM 705 C C . CYS A 1 93 ? 21.354 -11.683 -6.366 1.00 92.56 93 CYS A C 1
ATOM 707 O O . CYS A 1 93 ? 21.853 -10.655 -5.913 1.00 92.56 93 CYS A O 1
ATOM 709 N N . ALA A 1 94 ? 22.077 -12.699 -6.833 1.00 91.56 94 ALA A N 1
ATOM 710 C CA . ALA A 1 94 ? 23.522 -12.673 -6.999 1.00 91.56 94 ALA A CA 1
ATOM 711 C C . ALA A 1 94 ? 23.860 -13.127 -8.422 1.00 91.56 94 ALA A C 1
ATOM 713 O O . ALA A 1 94 ? 23.349 -14.148 -8.883 1.00 91.56 94 ALA A O 1
ATOM 714 N N . LEU A 1 95 ? 24.718 -12.373 -9.110 1.00 91.12 95 LEU A N 1
ATOM 715 C CA . LEU A 1 95 ? 25.231 -12.732 -10.428 1.00 91.12 95 LEU A CA 1
ATOM 716 C C . LEU A 1 95 ? 26.674 -13.215 -10.270 1.00 91.12 95 LEU A C 1
ATOM 718 O O . LEU A 1 95 ? 27.578 -12.422 -10.015 1.00 91.12 95 LEU A O 1
ATOM 722 N N . VAL A 1 96 ? 26.893 -14.525 -10.393 1.00 90.25 96 VAL A N 1
ATOM 723 C CA . VAL A 1 96 ? 28.245 -15.094 -10.352 1.00 90.25 96 VAL A CA 1
ATOM 724 C C . VAL A 1 96 ? 28.880 -14.918 -11.725 1.00 90.25 96 VAL A C 1
ATOM 726 O O . VAL A 1 96 ? 28.531 -15.612 -12.678 1.00 90.25 96 VAL A O 1
ATOM 729 N N . LEU A 1 97 ? 29.808 -13.972 -11.826 1.00 89.88 97 LEU A N 1
ATOM 730 C CA . LEU A 1 97 ? 30.530 -13.703 -13.063 1.00 89.88 97 LEU A CA 1
ATOM 731 C C . LEU A 1 97 ? 31.744 -14.639 -13.204 1.00 89.88 97 LEU A C 1
ATOM 733 O O . LEU A 1 97 ? 32.506 -14.806 -12.242 1.00 89.88 97 LEU A O 1
ATOM 737 N N . PRO A 1 98 ? 31.986 -15.227 -14.391 1.00 87.25 98 PRO A N 1
ATOM 738 C CA . PRO A 1 98 ? 33.228 -15.943 -14.654 1.00 87.25 98 PRO A CA 1
ATOM 739 C C . PRO A 1 98 ? 34.433 -14.989 -14.576 1.00 87.25 98 PRO A C 1
ATOM 741 O O . PRO A 1 98 ? 34.299 -13.777 -14.726 1.00 87.25 98 PRO A O 1
ATOM 744 N N . ALA A 1 99 ? 35.632 -15.529 -14.331 1.00 83.75 99 ALA A N 1
ATOM 745 C CA . ALA A 1 99 ? 36.843 -14.732 -14.082 1.00 83.75 99 ALA A CA 1
ATOM 746 C C . ALA A 1 99 ? 37.143 -13.681 -15.169 1.00 83.75 99 ALA A C 1
ATOM 748 O O . ALA A 1 99 ? 37.534 -12.571 -14.839 1.00 83.75 99 ALA A O 1
ATOM 749 N N . HIS A 1 100 ? 36.894 -14.004 -16.440 1.00 85.44 100 HIS A N 1
ATOM 750 C CA . HIS A 1 100 ? 37.134 -13.108 -17.577 1.00 85.44 100 HIS A CA 1
ATOM 751 C C . HIS A 1 100 ? 36.075 -12.003 -17.749 1.00 85.44 100 HIS A C 1
ATOM 753 O O . HIS A 1 100 ? 36.284 -11.092 -18.538 1.00 85.44 100 HIS A O 1
ATOM 759 N N . ALA A 1 101 ? 34.935 -12.092 -17.055 1.00 84.25 101 ALA A N 1
ATOM 760 C CA . ALA A 1 101 ? 33.844 -11.115 -17.124 1.00 84.25 101 ALA A CA 1
ATOM 761 C C . ALA A 1 101 ? 33.828 -10.157 -15.921 1.00 84.25 101 ALA A C 1
ATOM 763 O O . ALA A 1 101 ? 32.956 -9.297 -15.824 1.00 84.25 101 ALA A O 1
ATOM 764 N N . ARG A 1 102 ? 34.770 -10.314 -14.981 1.00 82.19 102 ARG A N 1
ATOM 765 C CA . ARG A 1 102 ? 34.976 -9.367 -13.886 1.00 82.19 102 ARG A CA 1
ATOM 766 C C . ARG A 1 102 ? 35.881 -8.253 -14.397 1.00 82.19 102 ARG A C 1
ATOM 768 O O . ARG A 1 102 ? 37.037 -8.510 -14.717 1.00 82.19 102 ARG A O 1
ATOM 775 N N . THR A 1 103 ? 35.357 -7.035 -14.496 1.00 74.69 103 THR A N 1
ATOM 776 C CA . THR A 1 103 ? 36.151 -5.861 -14.864 1.00 74.69 103 THR A CA 1
ATOM 777 C C . THR A 1 103 ? 37.246 -5.682 -13.817 1.00 74.69 103 THR A C 1
ATOM 779 O O . THR A 1 103 ? 36.957 -5.419 -12.650 1.00 74.69 103 THR A O 1
ATOM 782 N N . VAL A 1 104 ? 38.502 -5.870 -14.214 1.00 68.75 104 VAL A N 1
ATOM 783 C CA . VAL A 1 104 ? 39.640 -5.500 -13.375 1.00 68.75 104 VAL A CA 1
ATOM 784 C C . VAL A 1 104 ? 39.670 -3.978 -13.390 1.00 68.75 104 VAL A C 1
ATOM 786 O O . VAL A 1 104 ? 39.947 -3.381 -14.427 1.00 68.75 104 VAL A O 1
ATOM 789 N N . GLN A 1 105 ? 39.308 -3.339 -12.277 1.00 59.91 105 GLN A N 1
ATOM 790 C CA . GLN A 1 105 ? 39.601 -1.922 -12.102 1.00 59.91 105 GLN A CA 1
ATOM 791 C C . GLN A 1 105 ? 41.125 -1.802 -12.016 1.00 59.91 105 GLN A C 1
ATOM 793 O O . GLN A 1 105 ? 41.713 -2.044 -10.964 1.00 59.91 105 GLN A O 1
ATOM 798 N N . THR A 1 106 ? 41.779 -1.506 -13.139 1.00 50.91 106 THR A N 1
ATOM 799 C CA . THR A 1 106 ? 43.165 -1.046 -13.138 1.00 50.91 106 THR A CA 1
ATOM 800 C C . THR A 1 106 ? 43.152 0.293 -12.416 1.00 50.91 106 THR A C 1
ATOM 802 O O . THR A 1 106 ? 42.673 1.288 -12.952 1.00 50.91 106 THR A 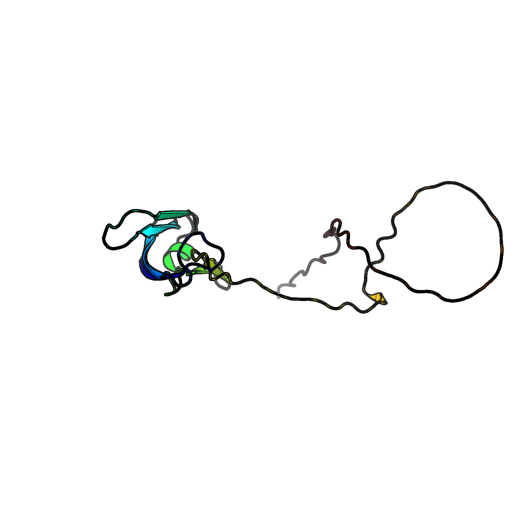O 1
ATOM 805 N N . GLN A 1 107 ? 43.577 0.308 -11.154 1.00 50.34 107 GLN A N 1
ATOM 806 C CA . GLN A 1 107 ? 43.949 1.558 -10.514 1.00 50.34 107 GLN A CA 1
ATOM 807 C C . GLN A 1 107 ? 45.134 2.098 -11.314 1.00 50.34 107 GLN A C 1
ATOM 809 O O . GLN A 1 107 ? 46.215 1.513 -11.275 1.00 50.34 107 GLN A O 1
ATOM 814 N N . ASP A 1 108 ? 44.916 3.169 -12.075 1.00 44.25 108 ASP A N 1
ATOM 815 C CA . ASP A 1 108 ? 45.991 3.962 -12.660 1.00 44.25 108 ASP A CA 1
ATOM 816 C C . ASP A 1 108 ? 46.772 4.611 -11.509 1.00 44.25 108 ASP A C 1
ATOM 818 O O . ASP A 1 108 ? 46.535 5.753 -11.118 1.00 44.25 108 ASP A O 1
ATOM 822 N N . THR A 1 109 ? 47.698 3.862 -10.915 1.00 41.19 109 THR A N 1
ATOM 823 C CA . THR A 1 109 ? 48.799 4.447 -10.157 1.00 41.19 109 THR A CA 1
ATOM 824 C C . THR A 1 109 ? 49.768 5.016 -11.180 1.00 41.19 109 THR A C 1
ATOM 826 O O . THR A 1 109 ? 50.612 4.308 -11.729 1.00 41.19 109 THR A O 1
ATOM 829 N N . SER A 1 110 ? 49.602 6.300 -11.483 1.00 46.66 110 SER A N 1
ATOM 830 C CA . SER A 1 110 ? 50.644 7.104 -12.102 1.00 46.66 110 SER A CA 1
ATOM 831 C C . SER A 1 110 ? 51.823 7.183 -11.134 1.00 46.66 110 SER A C 1
ATOM 833 O O . SER A 1 110 ? 51.806 8.024 -10.242 1.00 46.66 110 SER A O 1
ATOM 835 N N . ASP A 1 111 ? 52.820 6.319 -11.302 1.00 37.81 111 ASP A N 1
ATOM 836 C CA . ASP A 1 111 ? 54.140 6.522 -10.714 1.00 37.81 111 ASP A CA 1
ATOM 837 C C . ASP A 1 111 ? 55.232 6.217 -11.743 1.00 37.81 111 ASP A C 1
ATOM 839 O O . ASP A 1 111 ? 55.247 5.198 -12.436 1.00 37.81 111 ASP A O 1
ATOM 843 N N . ASP A 1 112 ? 56.109 7.202 -11.860 1.00 37.31 112 ASP A N 1
ATOM 844 C CA . ASP A 1 112 ? 57.177 7.367 -12.828 1.00 37.31 112 ASP A CA 1
ATOM 845 C C . ASP A 1 112 ? 58.385 6.439 -12.541 1.00 37.31 112 ASP A C 1
ATOM 847 O O . ASP A 1 112 ? 58.812 6.284 -11.400 1.00 37.31 112 ASP A O 1
ATOM 851 N N . GLN A 1 113 ? 59.007 5.963 -13.630 1.00 38.81 113 GLN A N 1
ATOM 852 C CA . GLN A 1 113 ? 60.422 5.557 -13.807 1.00 38.81 113 GLN A CA 1
ATOM 853 C C . GLN A 1 113 ? 60.955 4.133 -13.467 1.00 38.81 113 GLN A C 1
ATOM 855 O O . GLN A 1 113 ? 61.279 3.781 -12.339 1.00 38.81 113 GLN A O 1
ATOM 860 N N . SER A 1 114 ? 61.365 3.468 -14.565 1.00 32.31 114 SER A N 1
ATOM 861 C CA . SER A 1 114 ? 62.687 2.843 -14.840 1.00 32.31 114 SER A CA 1
ATOM 862 C C . SER A 1 114 ? 62.974 1.346 -14.545 1.00 32.31 114 SER A C 1
ATOM 864 O O . SER A 1 114 ? 63.169 0.914 -13.420 1.00 32.31 114 SER A O 1
ATOM 866 N N . SER A 1 115 ? 63.103 0.597 -15.656 1.00 34.34 115 SER A N 1
ATOM 867 C CA . SER A 1 115 ? 64.040 -0.502 -16.005 1.00 34.34 115 SER A CA 1
ATOM 868 C C . SER A 1 115 ? 64.542 -1.517 -14.956 1.00 34.34 115 SER A C 1
ATOM 870 O O . SER A 1 115 ? 65.348 -1.167 -14.099 1.00 34.34 115 SER A O 1
ATOM 872 N N . SER A 1 116 ? 64.290 -2.817 -15.185 1.00 29.62 116 SER A N 1
ATOM 873 C CA . SER A 1 116 ? 65.285 -3.854 -15.585 1.00 29.62 116 SER A CA 1
ATOM 874 C C . SER A 1 116 ? 64.800 -5.295 -15.310 1.00 29.62 116 SER A C 1
ATOM 876 O O . SER A 1 116 ? 64.000 -5.542 -14.414 1.00 29.62 116 SER A O 1
ATOM 878 N N . ASP A 1 117 ? 65.273 -6.231 -16.139 1.00 32.97 117 ASP A N 1
ATOM 879 C CA . ASP A 1 117 ? 64.942 -7.663 -16.203 1.00 32.97 117 ASP A CA 1
ATOM 880 C C . ASP A 1 117 ? 65.136 -8.459 -14.894 1.00 32.97 117 ASP A C 1
ATOM 882 O O . ASP A 1 117 ? 66.140 -8.249 -14.209 1.00 32.97 117 ASP A O 1
ATOM 886 N N . ARG A 1 118 ? 64.284 -9.480 -14.637 1.00 33.38 118 ARG A N 1
ATOM 887 C CA . ARG A 1 118 ? 64.680 -10.898 -14.387 1.00 33.38 118 ARG A CA 1
ATOM 888 C C . ARG A 1 118 ? 63.530 -11.859 -14.002 1.00 33.38 118 ARG A C 1
ATOM 890 O O . ARG A 1 118 ? 62.470 -11.475 -13.534 1.00 33.38 118 ARG A O 1
ATOM 897 N N . GLU A 1 119 ? 63.844 -13.128 -14.257 1.00 29.02 119 GLU A N 1
ATOM 898 C CA . GLU A 1 119 ? 63.142 -14.424 -14.272 1.00 29.02 119 GLU A CA 1
ATOM 899 C C . GLU A 1 119 ? 62.291 -14.917 -13.062 1.00 29.02 119 GLU A C 1
ATOM 901 O O . GLU A 1 119 ? 62.669 -14.777 -11.907 1.00 29.02 119 GLU A O 1
ATOM 906 N N . VAL A 1 120 ? 61.193 -15.621 -13.412 1.00 33.75 120 VAL A N 1
ATOM 907 C CA . VAL A 1 120 ? 60.608 -16.909 -12.920 1.00 33.75 120 VAL A CA 1
ATOM 908 C C . VAL A 1 120 ? 60.622 -17.287 -11.409 1.00 33.75 120 VAL A C 1
ATOM 910 O O . VAL A 1 120 ? 61.672 -17.637 -10.885 1.00 33.75 120 VAL A O 1
ATOM 913 N N . ARG A 1 121 ? 59.430 -17.464 -10.783 1.00 31.42 121 ARG A N 1
ATOM 914 C CA . ARG A 1 121 ? 58.849 -18.739 -10.227 1.00 31.42 121 ARG A CA 1
ATOM 915 C C . ARG A 1 121 ? 57.757 -18.559 -9.136 1.00 31.42 121 ARG A C 1
ATOM 917 O O . ARG A 1 121 ? 57.965 -17.867 -8.156 1.00 31.42 121 ARG A O 1
ATOM 924 N N . GLU A 1 122 ? 56.678 -19.338 -9.313 1.00 30.00 122 GLU A N 1
ATOM 925 C CA . GLU A 1 122 ? 55.985 -20.233 -8.349 1.00 30.00 122 GLU A CA 1
ATOM 926 C C . GLU A 1 122 ? 55.152 -19.707 -7.138 1.00 30.00 122 GLU A C 1
ATOM 928 O O . GLU A 1 122 ? 55.679 -19.194 -6.163 1.00 30.00 122 GLU A O 1
ATOM 933 N N . ASN A 1 123 ? 53.842 -20.021 -7.210 1.00 32.66 123 ASN A N 1
ATOM 934 C CA . ASN A 1 123 ? 52.818 -20.366 -6.192 1.00 32.66 123 ASN A CA 1
ATOM 935 C C . ASN A 1 123 ? 52.550 -19.495 -4.939 1.00 32.66 123 ASN A C 1
ATOM 937 O O . ASN A 1 123 ? 53.387 -19.367 -4.054 1.00 32.66 123 ASN A O 1
ATOM 941 N N . GLY A 1 124 ? 51.268 -19.127 -4.754 1.00 28.81 124 GLY A N 1
ATOM 942 C CA . GLY A 1 124 ? 50.669 -18.835 -3.438 1.00 28.81 124 GLY A CA 1
ATOM 943 C C . GLY A 1 124 ? 49.399 -17.968 -3.485 1.00 28.81 124 GLY A C 1
ATOM 944 O O . GLY A 1 124 ? 49.472 -16.795 -3.822 1.00 28.81 124 GLY A O 1
ATOM 945 N N . LEU A 1 125 ? 48.238 -18.535 -3.125 1.00 35.66 125 LEU A N 1
ATOM 946 C CA . LEU A 1 125 ? 47.036 -17.791 -2.685 1.00 35.66 125 LEU A CA 1
ATOM 947 C C . LEU A 1 125 ? 47.326 -17.159 -1.307 1.00 35.66 125 LEU A C 1
ATOM 949 O O . LEU A 1 125 ? 48.026 -17.812 -0.526 1.00 35.66 125 LEU A O 1
ATOM 953 N N . PRO A 1 126 ? 46.794 -15.963 -0.963 1.00 43.47 126 PRO A N 1
ATOM 954 C CA . PRO A 1 126 ? 45.511 -15.935 -0.238 1.00 43.47 126 PRO A CA 1
ATOM 955 C C . PRO A 1 126 ? 44.640 -14.652 -0.348 1.00 43.47 126 PRO A C 1
ATOM 957 O O . PRO A 1 126 ? 45.112 -13.573 -0.678 1.00 43.47 126 PRO A O 1
ATOM 960 N N . GLU A 1 127 ? 43.371 -14.855 0.034 1.00 32.78 127 GLU A N 1
ATOM 961 C CA . GLU A 1 127 ? 42.466 -13.988 0.824 1.00 32.78 127 GLU A CA 1
ATOM 962 C C . GLU A 1 127 ? 41.930 -12.653 0.260 1.00 32.78 127 GLU A C 1
ATOM 964 O O . GLU A 1 127 ? 42.557 -11.910 -0.484 1.00 32.78 127 GLU A O 1
ATOM 969 N N . ALA A 1 128 ? 40.665 -12.423 0.615 1.00 44.22 128 ALA A N 1
ATOM 970 C CA . ALA A 1 128 ? 39.756 -11.401 0.126 1.00 44.22 128 ALA A CA 1
ATOM 971 C C . ALA A 1 128 ? 39.995 -10.028 0.761 1.00 44.22 128 ALA A C 1
ATOM 973 O O . ALA A 1 128 ? 40.332 -9.958 1.935 1.00 44.22 128 ALA A O 1
ATOM 974 N N . ASP A 1 129 ? 39.660 -8.957 0.033 1.00 31.42 129 ASP A N 1
ATOM 975 C CA . ASP A 1 129 ? 39.152 -7.744 0.671 1.00 31.42 129 ASP A CA 1
ATOM 976 C C . ASP A 1 129 ? 38.177 -6.970 -0.228 1.00 31.42 129 ASP A C 1
ATOM 978 O O . ASP A 1 129 ? 38.369 -6.785 -1.431 1.00 31.42 129 ASP A O 1
ATOM 982 N N . LEU A 1 130 ? 37.069 -6.579 0.400 1.00 49.06 130 LEU A N 1
ATOM 983 C CA . LEU A 1 130 ? 35.911 -5.883 -0.147 1.00 49.06 130 LEU A CA 1
ATOM 984 C C . LEU A 1 130 ? 36.150 -4.371 -0.130 1.00 49.06 130 LEU A C 1
ATOM 986 O O . LEU A 1 130 ? 36.183 -3.787 0.946 1.00 49.06 130 LEU A O 1
ATOM 990 N N . THR A 1 131 ? 36.168 -3.708 -1.287 1.00 36.44 131 THR A N 1
ATOM 991 C CA . THR A 1 131 ? 35.746 -2.298 -1.389 1.00 36.44 131 THR A CA 1
ATOM 992 C C . THR A 1 131 ? 35.084 -2.043 -2.744 1.00 36.44 131 THR A C 1
ATOM 994 O O . THR A 1 131 ? 35.651 -2.286 -3.804 1.00 36.44 131 THR A O 1
ATOM 997 N N . CYS A 1 132 ? 33.826 -1.604 -2.712 1.00 38.28 132 CYS A N 1
ATOM 998 C CA . CYS A 1 132 ? 33.022 -1.283 -3.885 1.00 38.28 132 CYS A CA 1
ATOM 999 C C . CYS A 1 132 ? 33.047 0.229 -4.126 1.00 38.28 132 CYS A C 1
ATOM 1001 O O . CYS A 1 132 ? 32.427 0.965 -3.364 1.00 38.28 132 CYS A O 1
ATOM 1003 N N . ASN A 1 133 ? 33.695 0.689 -5.198 1.00 39.66 133 ASN A N 1
ATOM 1004 C CA . ASN A 1 133 ? 33.542 2.066 -5.659 1.00 39.66 133 ASN A CA 1
ATOM 1005 C C . ASN A 1 133 ? 33.061 2.117 -7.116 1.00 39.66 133 ASN A C 1
ATOM 1007 O O . ASN A 1 133 ? 33.692 1.570 -8.017 1.00 39.66 133 ASN A O 1
ATOM 1011 N N . HIS A 1 134 ? 31.914 2.795 -7.248 1.00 45.72 134 HIS A N 1
ATOM 1012 C CA . HIS A 1 134 ? 31.358 3.531 -8.387 1.00 45.72 134 HIS A CA 1
ATOM 1013 C C . HIS A 1 134 ? 31.264 2.811 -9.749 1.00 45.72 134 HIS A C 1
ATOM 1015 O O . HIS A 1 134 ? 32.255 2.598 -10.437 1.00 45.72 134 HIS A O 1
ATOM 1021 N N . LEU A 1 135 ? 30.034 2.475 -10.161 1.00 52.00 135 LEU A N 1
ATOM 1022 C CA . LEU A 1 135 ? 29.719 1.980 -11.505 1.00 52.00 135 LEU A CA 1
ATOM 1023 C C . LEU A 1 135 ? 29.340 3.164 -12.406 1.00 52.00 135 LEU A C 1
ATOM 1025 O O . LEU A 1 135 ? 28.253 3.722 -12.252 1.00 52.00 135 LEU A O 1
ATOM 1029 N N . ASP A 1 136 ? 30.223 3.520 -13.339 1.00 45.59 136 ASP A N 1
ATOM 1030 C CA . ASP A 1 136 ? 29.938 4.478 -14.411 1.00 45.59 136 ASP A CA 1
ATOM 1031 C C . ASP A 1 136 ? 29.050 3.837 -15.492 1.00 45.59 136 ASP A C 1
ATOM 1033 O O . ASP A 1 136 ? 29.343 2.772 -16.034 1.00 45.59 136 ASP A O 1
ATOM 1037 N N . LEU A 1 137 ? 27.940 4.508 -15.806 1.00 59.25 137 LEU A N 1
ATOM 1038 C CA . LEU A 1 137 ? 26.857 4.059 -16.696 1.00 59.25 137 LEU A CA 1
ATOM 1039 C C . LEU A 1 137 ? 27.089 4.397 -18.183 1.00 59.25 137 LEU A C 1
ATOM 1041 O O . LEU A 1 137 ? 26.140 4.503 -18.955 1.00 59.25 137 LEU A O 1
ATOM 1045 N N . SER A 1 138 ? 28.337 4.554 -18.625 1.00 49.84 138 SER A N 1
ATOM 1046 C CA . SER A 1 138 ? 28.651 5.067 -19.970 1.00 49.84 138 SER A CA 1
ATOM 1047 C C . SER A 1 138 ? 28.406 4.088 -21.131 1.00 49.84 138 SER A C 1
ATOM 1049 O O . SER A 1 138 ? 28.632 4.450 -22.282 1.00 49.84 138 SER A O 1
ATOM 1051 N N . SER A 1 139 ? 27.924 2.866 -20.870 1.00 52.28 139 SER A N 1
ATOM 1052 C CA . SER A 1 139 ? 27.818 1.793 -21.876 1.00 52.28 139 SER A CA 1
ATOM 1053 C C . SER A 1 139 ? 26.395 1.252 -22.097 1.00 52.28 139 SER A C 1
ATOM 1055 O O . SER A 1 139 ? 26.229 0.094 -22.493 1.00 52.28 139 SER A O 1
ATOM 1057 N N . VAL A 1 140 ? 25.345 2.040 -21.864 1.00 56.38 140 VAL A N 1
ATOM 1058 C CA . VAL A 1 140 ? 23.991 1.633 -22.281 1.00 56.38 140 VAL A CA 1
ATOM 1059 C C . VAL A 1 140 ? 23.763 2.117 -23.713 1.00 56.38 140 VAL A C 1
ATOM 1061 O O . VAL A 1 140 ? 23.553 3.303 -23.944 1.00 56.38 140 VAL A O 1
ATOM 1064 N 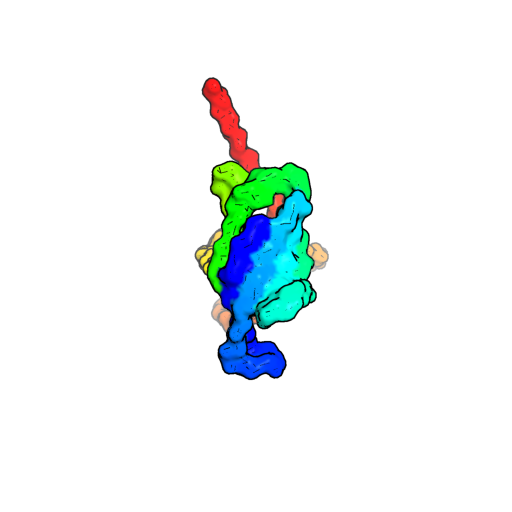N . GLY A 1 141 ? 23.879 1.205 -24.680 1.00 48.34 141 GLY A N 1
ATOM 1065 C CA . GLY A 1 141 ? 23.600 1.486 -26.088 1.00 48.34 141 GLY A CA 1
ATOM 1066 C C . GLY A 1 141 ? 22.120 1.798 -26.319 1.00 48.34 141 GLY A C 1
ATOM 1067 O O . GLY A 1 141 ? 21.251 1.084 -25.817 1.00 48.34 141 GLY A O 1
ATOM 1068 N N . ASP A 1 142 ? 21.853 2.859 -27.082 1.00 55.69 142 ASP A N 1
ATOM 1069 C CA . ASP A 1 142 ? 20.517 3.258 -27.527 1.00 55.69 142 ASP A CA 1
ATOM 1070 C C . ASP A 1 142 ? 19.863 2.135 -28.344 1.00 55.69 142 ASP A C 1
ATOM 1072 O O . ASP A 1 142 ? 20.383 1.711 -29.378 1.00 55.69 142 ASP A O 1
ATOM 1076 N N . ILE A 1 143 ? 18.694 1.665 -27.906 1.00 65.06 143 ILE A N 1
ATOM 1077 C CA . ILE A 1 143 ? 17.830 0.809 -28.721 1.00 65.06 143 ILE A CA 1
ATOM 1078 C C . ILE A 1 143 ? 16.882 1.740 -29.478 1.00 65.06 143 ILE A C 1
ATOM 1080 O O . ILE A 1 143 ? 15.834 2.133 -28.965 1.00 65.06 143 ILE A O 1
ATOM 1084 N N . THR A 1 144 ? 17.245 2.115 -30.702 1.00 61.16 144 THR A N 1
ATOM 1085 C CA . THR A 1 144 ? 16.320 2.785 -31.622 1.00 61.16 144 THR A CA 1
ATOM 1086 C C . THR A 1 144 ? 15.324 1.760 -32.165 1.00 61.16 144 THR A C 1
ATOM 1088 O O . THR A 1 144 ? 15.719 0.777 -32.790 1.00 61.16 144 THR A O 1
ATOM 1091 N N . ILE A 1 145 ? 14.029 1.972 -31.923 1.00 61.03 145 ILE A N 1
ATOM 1092 C CA . ILE A 1 145 ? 12.958 1.207 -32.572 1.00 61.03 145 ILE A CA 1
ATOM 1093 C C . ILE A 1 145 ? 12.725 1.819 -33.957 1.00 61.03 145 ILE A C 1
ATOM 1095 O O . ILE A 1 145 ? 12.192 2.924 -34.062 1.00 61.03 145 ILE A O 1
ATOM 1099 N N . ASP A 1 146 ? 13.116 1.101 -35.011 1.00 47.25 146 ASP A N 1
ATOM 1100 C CA . ASP A 1 146 ? 12.742 1.443 -36.384 1.00 47.25 146 ASP A CA 1
ATOM 1101 C C . ASP A 1 146 ? 11.215 1.356 -36.530 1.00 47.25 146 ASP A C 1
ATOM 1103 O O . ASP A 1 146 ? 10.597 0.321 -36.268 1.00 47.25 146 ASP A O 1
ATOM 1107 N N . SER A 1 147 ? 10.596 2.475 -36.908 1.00 53.50 147 SER A N 1
ATOM 1108 C CA . SER A 1 147 ? 9.162 2.552 -37.194 1.00 53.50 147 SER A CA 1
ATOM 1109 C C . SER A 1 147 ? 8.891 2.068 -38.620 1.00 53.50 147 SER A C 1
ATOM 1111 O O . SER A 1 147 ? 9.545 2.526 -39.557 1.00 53.50 147 SER A O 1
ATOM 1113 N N . VAL A 1 148 ? 7.930 1.149 -38.762 1.00 50.50 148 VAL A N 1
ATOM 1114 C CA . VAL A 1 148 ? 7.343 0.702 -40.040 1.00 50.50 148 VAL A CA 1
ATOM 1115 C C . VAL A 1 148 ? 6.252 1.671 -40.475 1.00 50.50 148 VAL A C 1
ATOM 1117 O O . VAL A 1 148 ? 5.460 2.074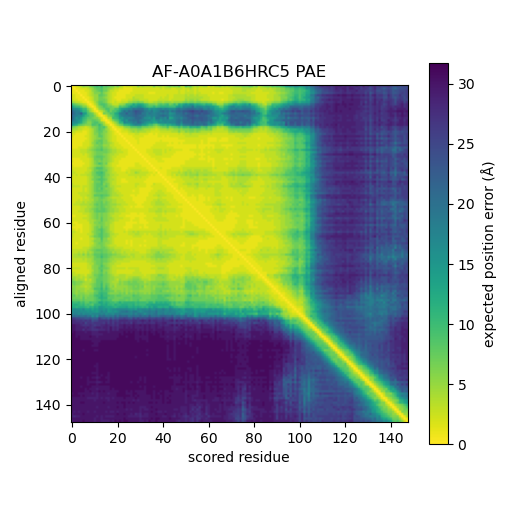 -39.591 1.00 50.50 148 VAL A O 1
#

pLDDT: mean 77.07,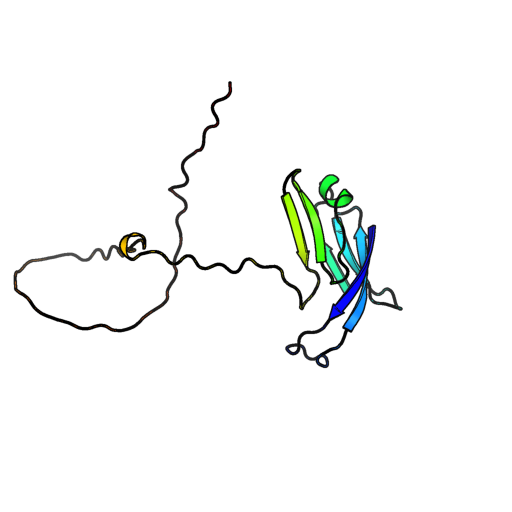 std 24.02, range [28.81, 98.44]

Secondary structure (DSSP, 8-state):
-EEEEEEE--TTSSSPTT-EEEEEEEE-TTSEEEEE-TTT--EEEEEE-S-TT-HHHHHH-EE-TTSEEEEEEETTEEEEEE--SS------------GGGS-----------------------------------TT---------

Solvent-accessible surface area (backbone atoms only — not comparable to full-atom values): 9937 Å² total; per-residue (Å²): 94,73,46,67,20,44,42,54,50,47,77,85,48,97,56,66,68,75,44,71,48,62,31,42,38,36,47,47,87,56,19,31,39,34,37,22,43,64,91,81,60,47,77,77,46,79,41,85,75,38,60,55,85,43,57,61,31,56,74,50,52,44,74,46,60,58,32,32,36,37,23,38,76,45,101,88,38,77,42,77,48,64,78,29,88,69,50,79,93,73,93,85,84,84,84,89,69,56,82,90,70,53,82,76,79,76,76,85,74,88,75,86,85,84,90,82,90,85,84,90,87,86,90,81,88,82,88,88,84,91,80,90,79,84,86,82,79,87,79,75,77,84,82,80,79,84,82,131

Foldseek 3Di:
DKDKAKAADPPPDPDPHGDIFIWMWDQDLQQWIWTAGPDVRHTPDIGNHDHNPPPQQSVAWDDDRHQKIWGPPDPPDIDIDHPYPPDDDDDDDDDDDDPVRDDDPPPPPPDDDDDDDDDDDDDDDDDDDDDDDDDDPPPDDDDDDDDD

Organism: NCBI:txid320908

Sequence (148 aa):
RTALSRFCTSAITTAPPGHAETCLLCLTNLGDVIVLNLPELRRQINAAVIRREDINGISSLVFTREGEALYLHSSSELQRISLSAVRTTVAHCALVLPAHARTVQTQDTSDDQSSSDREVRENGLPEADLTCNHLDLSSVGDITIDSV